Protein AF-A0A329T1K4-F1 (afdb_monomer_lite)

Secondary structure (DSSP, 8-state):
---EEEEE-S-TTSTTPPPTT--GGGHHHHHHHHHHHHHH-SS--EEEEEE-GGGGGGHHHHHTTTT-EES------HHHHHHHHHHHHTTS-----------------GGGG--HHHHHHHHHHHSPPEEPEEEEEEPP------------------

Structure (mmCIF, N/CA/C/O backbone):
data_AF-A0A329T1K4-F1
#
_entry.id   AF-A0A329T1K4-F1
#
loop_
_atom_site.group_PDB
_atom_site.id
_atom_site.type_symbol
_atom_site.label_atom_id
_atom_site.label_alt_id
_atom_site.label_comp_id
_atom_site.label_asym_id
_atom_site.label_entity_id
_atom_site.label_seq_id
_atom_site.pdbx_PDB_ins_code
_atom_site.Cartn_x
_atom_site.Cartn_y
_atom_site.Cartn_z
_atom_site.occupancy
_atom_site.B_iso_or_equiv
_atom_site.auth_seq_id
_atom_site.auth_comp_id
_atom_site.auth_asym_id
_atom_site.auth_atom_id
_atom_site.pdbx_PDB_model_num
ATOM 1 N N . MET A 1 1 ? 5.097 -4.957 14.565 1.00 51.88 1 MET A N 1
ATOM 2 C CA . MET A 1 1 ? 5.929 -4.097 13.700 1.00 51.88 1 MET A CA 1
ATOM 3 C C . MET A 1 1 ? 5.102 -3.714 12.482 1.00 51.88 1 MET A C 1
ATOM 5 O O . MET A 1 1 ? 4.379 -4.589 12.015 1.00 51.88 1 MET A O 1
ATOM 9 N N . PRO A 1 2 ? 5.107 -2.448 12.031 1.00 65.06 2 PRO A N 1
ATOM 10 C CA . PRO A 1 2 ? 4.461 -2.075 10.772 1.00 65.06 2 PRO A CA 1
ATOM 11 C C . PRO A 1 2 ? 5.124 -2.838 9.618 1.00 65.06 2 PRO A C 1
ATOM 13 O O . PRO A 1 2 ? 6.347 -2.988 9.597 1.00 65.06 2 PRO A O 1
ATOM 16 N N . ALA A 1 3 ? 4.321 -3.368 8.693 1.00 78.25 3 ALA A N 1
ATOM 17 C CA . ALA A 1 3 ? 4.845 -4.036 7.510 1.00 78.25 3 ALA A CA 1
ATOM 18 C C . ALA A 1 3 ? 5.340 -2.964 6.533 1.00 78.25 3 ALA A C 1
ATOM 20 O O . ALA A 1 3 ? 4.545 -2.217 5.957 1.00 78.25 3 ALA A O 1
ATOM 21 N N . GLN A 1 4 ? 6.662 -2.872 6.404 1.00 85.44 4 GLN A N 1
ATOM 22 C CA . GLN A 1 4 ? 7.347 -1.898 5.569 1.00 85.44 4 GLN A CA 1
ATOM 23 C C . GLN A 1 4 ? 8.079 -2.615 4.442 1.00 85.44 4 GLN A C 1
ATOM 25 O O . GLN A 1 4 ? 8.858 -3.535 4.690 1.00 85.44 4 GLN A O 1
ATOM 30 N N . VAL A 1 5 ? 7.861 -2.163 3.210 1.00 88.06 5 VAL A N 1
ATOM 31 C CA . VAL A 1 5 ? 8.544 -2.694 2.031 1.00 88.06 5 VAL A CA 1
ATOM 32 C C . VAL A 1 5 ? 9.166 -1.546 1.243 1.00 88.06 5 VAL A C 1
ATOM 34 O O . VAL A 1 5 ? 8.511 -0.557 0.926 1.00 88.06 5 VAL A O 1
ATOM 37 N N . ARG A 1 6 ? 10.450 -1.688 0.909 1.00 87.38 6 ARG A N 1
ATOM 38 C CA . ARG A 1 6 ? 11.164 -0.794 -0.005 1.00 87.38 6 ARG A CA 1
ATOM 39 C C . ARG A 1 6 ? 11.655 -1.607 -1.192 1.00 87.38 6 ARG A C 1
ATOM 41 O O . ARG A 1 6 ? 12.417 -2.553 -1.017 1.00 87.38 6 ARG A O 1
ATOM 48 N N . ILE A 1 7 ? 11.228 -1.220 -2.385 1.00 84.81 7 ILE A N 1
ATOM 49 C CA . ILE A 1 7 ? 11.547 -1.875 -3.648 1.00 84.81 7 ILE A CA 1
ATOM 50 C C . ILE A 1 7 ? 12.445 -0.935 -4.444 1.00 84.81 7 ILE A C 1
ATOM 52 O O . ILE A 1 7 ? 12.060 0.179 -4.797 1.00 84.81 7 ILE A O 1
ATOM 56 N N . ARG A 1 8 ? 13.667 -1.392 -4.714 1.00 79.31 8 ARG A N 1
ATOM 57 C CA . ARG A 1 8 ? 14.637 -0.677 -5.541 1.00 79.31 8 ARG A CA 1
ATOM 58 C C . ARG A 1 8 ? 14.866 -1.462 -6.813 1.00 79.31 8 ARG A C 1
ATOM 60 O O . ARG A 1 8 ? 15.486 -2.518 -6.783 1.00 79.31 8 ARG A O 1
ATOM 67 N N . LEU A 1 9 ? 14.357 -0.924 -7.906 1.00 76.25 9 LEU A N 1
ATOM 68 C CA . LEU A 1 9 ? 14.524 -1.481 -9.243 1.00 76.25 9 LEU A CA 1
ATOM 69 C C . LEU A 1 9 ? 15.466 -0.610 -10.101 1.00 76.25 9 LEU A C 1
ATOM 71 O O . LEU A 1 9 ? 15.656 -0.854 -11.287 1.00 76.25 9 LEU A O 1
ATOM 75 N N . ALA A 1 10 ? 16.101 0.378 -9.470 1.00 70.69 10 ALA A N 1
ATOM 76 C CA . ALA A 1 10 ? 17.172 1.193 -10.017 1.00 70.69 10 ALA A CA 1
ATOM 77 C C . ALA A 1 10 ? 18.385 1.145 -9.077 1.00 70.69 10 ALA A C 1
ATOM 79 O O . ALA A 1 10 ? 18.227 0.909 -7.867 1.00 70.69 10 ALA A O 1
ATOM 80 N N . ASN A 1 11 ? 19.591 1.301 -9.626 1.00 63.69 11 ASN A N 1
ATOM 81 C CA . ASN A 1 11 ? 20.807 1.316 -8.829 1.00 63.69 11 ASN A CA 1
ATOM 82 C C . ASN A 1 11 ? 21.291 2.755 -8.545 1.00 63.69 11 ASN A C 1
ATOM 84 O O . ASN A 1 11 ? 21.392 3.617 -9.407 1.00 63.69 11 ASN A O 1
ATOM 88 N N . LYS A 1 12 ? 21.673 2.984 -7.285 1.00 57.06 12 LYS A N 1
ATOM 89 C CA . LYS A 1 12 ? 22.163 4.279 -6.786 1.00 57.06 12 LYS A CA 1
ATOM 90 C C . LYS A 1 12 ? 23.450 4.762 -7.477 1.00 57.06 12 LYS A C 1
ATOM 92 O O . LYS A 1 12 ? 23.769 5.946 -7.415 1.00 57.06 12 LYS A O 1
ATOM 97 N N . TRP A 1 13 ? 24.253 3.835 -7.995 1.00 54.12 13 TRP A N 1
ATOM 98 C CA . TRP A 1 13 ? 25.660 4.084 -8.324 1.00 54.12 13 TRP A CA 1
ATOM 99 C C . TRP A 1 13 ? 25.908 4.298 -9.819 1.00 54.12 13 TRP A C 1
ATOM 101 O O . TRP A 1 13 ? 26.963 4.800 -10.189 1.00 54.12 13 TRP A O 1
ATOM 111 N N . LEU A 1 14 ? 24.950 3.939 -10.671 1.00 57.53 14 LEU A N 1
ATOM 112 C CA . LEU A 1 14 ? 25.030 4.023 -12.122 1.00 57.53 14 LEU A CA 1
ATOM 113 C C . LEU A 1 14 ? 23.629 4.377 -12.666 1.00 57.53 14 LEU A C 1
ATOM 115 O O . LEU A 1 14 ? 22.833 3.477 -12.943 1.00 57.53 14 LEU A O 1
ATOM 119 N N . PRO A 1 15 ? 23.314 5.671 -12.841 1.00 53.09 15 PRO A N 1
ATOM 120 C CA . PRO A 1 15 ? 22.012 6.128 -13.322 1.00 53.09 15 PRO A CA 1
ATOM 121 C C . PRO A 1 15 ? 21.549 5.363 -14.570 1.00 53.09 15 PRO A C 1
ATOM 123 O O . PRO A 1 15 ? 22.252 5.318 -15.577 1.00 53.09 15 PRO A O 1
ATOM 126 N N . GLY A 1 16 ? 20.362 4.753 -14.505 1.00 55.59 16 GLY A N 1
ATOM 127 C CA . GLY A 1 16 ? 19.815 3.927 -15.593 1.00 55.59 16 GLY A CA 1
ATOM 128 C C . GLY A 1 16 ? 20.226 2.451 -15.561 1.00 55.59 16 GLY A C 1
ATOM 129 O O . GLY A 1 16 ? 19.749 1.672 -16.383 1.00 55.59 16 GLY A O 1
ATOM 130 N N . SER A 1 17 ? 21.049 2.040 -14.599 1.00 61.62 17 SER A N 1
ATOM 131 C CA . SER A 1 17 ? 21.338 0.630 -14.373 1.00 61.62 17 SER A CA 1
ATOM 132 C C . SER A 1 17 ? 20.248 -0.045 -13.575 1.00 61.62 17 SER A C 1
ATOM 134 O O . SER A 1 17 ? 19.831 0.396 -12.501 1.00 61.62 17 SER A O 1
ATOM 136 N N . VAL A 1 18 ? 19.880 -1.206 -14.071 1.00 63.72 18 VAL A N 1
ATOM 137 C CA . VAL A 1 18 ? 18.983 -2.133 -13.409 1.00 63.72 18 VAL A CA 1
ATOM 138 C C . VAL A 1 18 ? 19.804 -3.038 -12.470 1.00 63.72 18 VAL A C 1
ATOM 140 O O . VAL A 1 18 ? 20.979 -3.296 -12.754 1.00 63.72 18 VAL A O 1
ATOM 143 N N . PRO A 1 19 ? 19.256 -3.490 -11.323 1.00 67.75 19 PRO A N 1
ATOM 144 C CA . PRO A 1 19 ? 19.927 -4.456 -10.457 1.00 67.75 19 PRO A CA 1
ATOM 145 C C . PRO A 1 19 ? 20.458 -5.665 -11.244 1.00 67.75 19 PRO A C 1
ATOM 147 O O . PRO A 1 19 ? 19.778 -6.185 -12.127 1.00 67.75 19 PRO A O 1
ATOM 150 N N . TYR A 1 20 ? 21.676 -6.113 -10.927 1.00 65.94 20 TYR A N 1
ATOM 151 C CA . TYR A 1 20 ? 22.311 -7.237 -11.620 1.00 65.94 20 TYR A CA 1
ATOM 152 C C . TYR A 1 20 ? 21.426 -8.492 -11.542 1.00 65.94 20 TYR A C 1
ATOM 154 O O . TYR A 1 20 ? 21.031 -8.903 -10.452 1.00 65.94 20 TYR A O 1
ATOM 162 N N . GLY A 1 21 ? 21.108 -9.082 -12.698 1.00 69.81 21 GLY A N 1
ATOM 163 C CA . GLY A 1 21 ? 20.247 -10.265 -12.808 1.00 69.81 21 GLY A CA 1
ATOM 164 C C . GLY A 1 21 ? 18.741 -9.987 -12.887 1.00 69.81 21 GLY A C 1
ATOM 165 O O . GLY A 1 21 ? 17.971 -10.939 -12.977 1.00 69.81 21 GLY A O 1
ATOM 166 N N . TYR A 1 22 ? 18.303 -8.723 -12.877 1.00 75.50 22 TYR A N 1
ATOM 167 C CA . TYR A 1 22 ? 16.901 -8.380 -13.117 1.00 75.50 22 TYR A CA 1
ATOM 168 C C . TYR A 1 22 ? 16.628 -8.182 -14.614 1.00 75.50 22 TYR A C 1
ATOM 170 O O . TYR A 1 22 ? 17.331 -7.438 -15.301 1.00 75.50 22 TYR A O 1
ATOM 178 N N . ASP A 1 23 ? 15.590 -8.852 -15.113 1.00 80.31 23 ASP A N 1
ATOM 179 C CA . ASP A 1 23 ? 15.172 -8.795 -16.512 1.00 80.31 23 ASP A CA 1
ATOM 180 C C . ASP A 1 23 ? 14.422 -7.489 -16.806 1.00 80.31 23 ASP A C 1
ATOM 182 O O . ASP A 1 23 ? 13.278 -7.283 -16.394 1.00 80.31 23 ASP A O 1
ATOM 186 N N . THR A 1 24 ? 15.073 -6.600 -17.553 1.00 77.19 24 THR A N 1
ATOM 187 C CA . THR A 1 24 ? 14.541 -5.281 -17.913 1.00 77.19 24 THR A CA 1
ATOM 188 C C . THR A 1 24 ? 13.290 -5.349 -18.780 1.00 77.19 24 THR A C 1
ATOM 190 O O . THR A 1 24 ? 12.502 -4.404 -18.773 1.00 77.19 24 THR A O 1
ATOM 193 N N . THR A 1 25 ? 13.055 -6.455 -19.488 1.00 82.50 25 THR A N 1
ATOM 194 C CA . THR A 1 25 ? 11.860 -6.623 -20.327 1.00 82.50 25 THR A CA 1
ATOM 195 C C . THR A 1 25 ? 10.589 -6.801 -19.496 1.00 82.50 25 THR A C 1
ATOM 197 O O . THR A 1 25 ? 9.490 -6.523 -19.973 1.00 82.50 25 THR A O 1
ATOM 200 N N . ARG A 1 26 ? 10.723 -7.204 -18.226 1.00 85.94 26 ARG A N 1
ATOM 201 C CA . ARG A 1 26 ? 9.597 -7.476 -17.318 1.00 85.94 26 ARG A CA 1
ATOM 202 C C . ARG A 1 26 ? 9.213 -6.291 -16.448 1.00 85.94 26 ARG A C 1
ATOM 204 O O . ARG A 1 26 ? 8.226 -6.364 -15.725 1.00 85.94 26 ARG A O 1
ATOM 211 N N . TYR A 1 27 ? 9.941 -5.187 -16.559 1.00 85.94 27 TYR A N 1
ATOM 212 C CA . TYR A 1 27 ? 9.820 -4.042 -15.669 1.00 85.94 27 TYR A CA 1
ATOM 213 C C . TYR A 1 27 ? 8.387 -3.492 -15.586 1.00 85.94 27 TYR A C 1
ATOM 215 O O . TYR A 1 27 ? 7.843 -3.288 -14.501 1.00 85.94 27 TYR A O 1
ATOM 223 N N . GLU A 1 28 ? 7.735 -3.290 -16.733 1.00 90.06 28 GLU A N 1
ATOM 224 C CA . GLU A 1 28 ? 6.344 -2.829 -16.764 1.00 90.06 28 GLU A CA 1
ATOM 225 C C . GLU A 1 28 ? 5.376 -3.868 -16.201 1.00 90.06 28 GLU A C 1
ATOM 227 O O . GLU A 1 28 ? 4.442 -3.516 -15.482 1.00 90.06 28 GLU A O 1
ATOM 232 N N . ALA A 1 29 ? 5.601 -5.147 -16.509 1.00 92.62 29 ALA A N 1
ATOM 233 C CA . ALA A 1 29 ? 4.794 -6.248 -15.996 1.00 92.62 29 ALA A CA 1
ATOM 234 C C . ALA A 1 29 ? 4.851 -6.292 -14.461 1.00 92.62 29 ALA A C 1
ATOM 236 O O . ALA A 1 29 ? 3.809 -6.369 -13.811 1.00 92.62 29 ALA A O 1
ATOM 237 N N . ASP A 1 30 ? 6.043 -6.147 -13.888 1.00 91.19 30 ASP A N 1
ATOM 238 C CA . ASP A 1 30 ? 6.263 -6.170 -12.446 1.00 91.19 30 ASP A CA 1
ATOM 239 C C . ASP A 1 30 ? 5.691 -4.927 -11.755 1.00 91.19 30 ASP A C 1
ATOM 241 O O . ASP A 1 30 ? 5.073 -5.041 -10.697 1.00 91.19 30 ASP A O 1
ATOM 245 N N . LEU A 1 31 ? 5.812 -3.738 -12.360 1.00 92.94 31 LEU A N 1
ATOM 246 C CA . LEU A 1 31 ? 5.157 -2.531 -11.845 1.00 92.94 31 LEU A CA 1
ATOM 247 C C . LEU A 1 31 ? 3.630 -2.655 -11.874 1.00 92.94 31 LEU A C 1
ATOM 249 O O . LEU A 1 31 ? 2.966 -2.253 -10.918 1.00 92.94 31 LEU A O 1
ATOM 253 N N . ASN A 1 32 ? 3.061 -3.224 -12.938 1.00 95.69 32 ASN A N 1
ATOM 254 C CA . ASN A 1 32 ? 1.624 -3.478 -13.019 1.00 95.69 32 ASN A CA 1
ATOM 255 C C . ASN A 1 32 ? 1.177 -4.527 -11.992 1.00 95.69 32 ASN A C 1
ATOM 257 O O . ASN A 1 32 ? 0.156 -4.332 -11.335 1.00 95.69 32 ASN A O 1
ATOM 261 N N . ALA A 1 33 ? 1.954 -5.593 -11.789 1.00 94.56 33 ALA A N 1
ATOM 262 C CA . ALA A 1 33 ? 1.689 -6.582 -10.748 1.00 94.56 33 ALA A CA 1
ATOM 263 C C . ALA A 1 33 ? 1.755 -5.958 -9.345 1.00 94.56 33 ALA A C 1
ATOM 265 O O . ALA A 1 33 ? 0.913 -6.249 -8.495 1.00 94.56 33 ALA A O 1
ATOM 266 N N . LEU A 1 34 ? 2.706 -5.049 -9.108 1.00 94.50 34 LEU A N 1
ATOM 267 C CA . LEU A 1 34 ? 2.813 -4.320 -7.848 1.00 94.50 34 LEU A CA 1
ATOM 268 C C . LEU A 1 34 ? 1.586 -3.432 -7.610 1.00 94.50 34 LEU A C 1
ATOM 270 O O . LEU A 1 34 ? 1.054 -3.427 -6.503 1.00 94.50 34 LEU A O 1
ATOM 274 N N . LEU A 1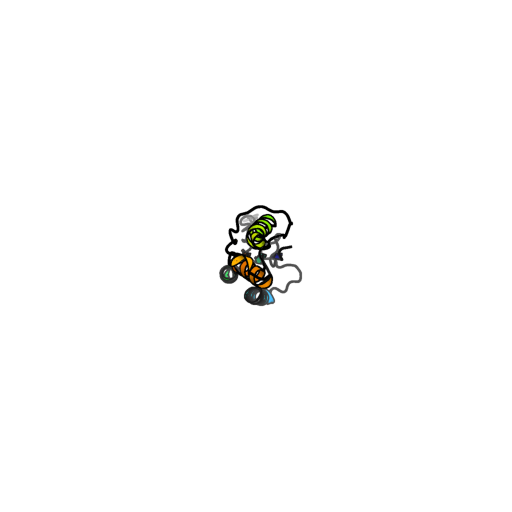 35 ? 1.099 -2.729 -8.636 1.00 95.50 35 LEU A N 1
ATOM 275 C CA . LEU A 1 35 ? -0.143 -1.954 -8.550 1.00 95.50 35 LEU A CA 1
ATOM 276 C C . LEU A 1 35 ? -1.340 -2.845 -8.196 1.00 95.50 35 LEU A C 1
ATOM 278 O O . LEU A 1 35 ? -2.057 -2.535 -7.248 1.00 95.50 35 LEU A O 1
ATOM 282 N N . GLN A 1 36 ? -1.513 -3.971 -8.893 1.00 95.81 36 GLN A N 1
ATOM 283 C CA . GLN A 1 36 ? -2.599 -4.923 -8.625 1.00 95.81 36 GLN A CA 1
ATOM 284 C C . GLN A 1 36 ? -2.535 -5.481 -7.201 1.00 95.81 36 GLN A C 1
ATOM 286 O O . GLN A 1 36 ? -3.547 -5.545 -6.506 1.00 95.81 36 GLN A O 1
ATOM 291 N N . MET A 1 37 ? -1.338 -5.842 -6.733 1.00 94.81 37 MET A N 1
ATOM 292 C CA . MET A 1 37 ? -1.137 -6.310 -5.364 1.00 94.81 37 MET A CA 1
ATOM 293 C C . MET A 1 37 ? -1.533 -5.230 -4.353 1.00 94.81 37 MET A C 1
ATOM 295 O O . MET A 1 37 ? -2.242 -5.525 -3.394 1.00 94.81 37 MET A O 1
ATOM 299 N N . LEU A 1 38 ? -1.142 -3.973 -4.577 1.00 93.00 38 LEU A N 1
ATOM 300 C CA . LEU A 1 38 ? -1.500 -2.863 -3.693 1.00 93.00 38 LEU A CA 1
ATOM 301 C C . LEU A 1 38 ? -2.994 -2.514 -3.733 1.00 93.00 38 LEU A C 1
ATOM 303 O O . LEU A 1 38 ? -3.527 -2.057 -2.727 1.00 93.00 38 LEU A O 1
ATOM 307 N N . GLU A 1 39 ? -3.705 -2.740 -4.833 1.00 92.88 39 GLU A N 1
ATOM 308 C CA . GLU A 1 39 ? -5.159 -2.523 -4.885 1.00 92.88 39 GLU A CA 1
ATOM 309 C C . GLU A 1 39 ? -5.927 -3.455 -3.936 1.00 92.88 39 GLU A C 1
ATOM 311 O O . GLU A 1 39 ? -6.906 -3.038 -3.308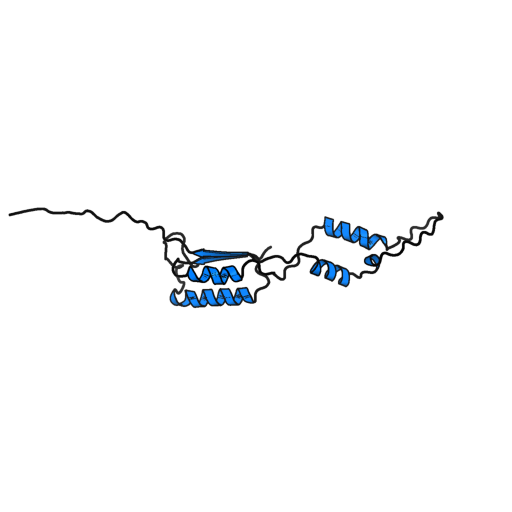 1.00 92.88 39 GLU A O 1
ATOM 316 N N . VAL A 1 40 ? -5.465 -4.698 -3.790 1.00 91.38 40 VAL A N 1
ATOM 317 C CA . VAL A 1 40 ? -6.113 -5.708 -2.936 1.00 91.38 40 VAL A CA 1
ATOM 318 C C . VAL A 1 40 ? -5.498 -5.802 -1.541 1.00 91.38 40 VAL A C 1
ATOM 320 O O . VAL A 1 40 ? -6.151 -6.267 -0.608 1.00 91.38 40 VAL A O 1
ATOM 323 N N . ASN A 1 41 ? -4.251 -5.362 -1.366 1.00 90.56 41 ASN A N 1
ATOM 324 C CA . ASN A 1 41 ? -3.555 -5.466 -0.095 1.00 90.56 41 ASN A CA 1
ATOM 325 C C . ASN A 1 41 ? -4.054 -4.422 0.917 1.00 90.56 41 ASN A C 1
ATOM 327 O O . ASN A 1 41 ? -3.965 -3.212 0.699 1.00 90.56 41 ASN A O 1
ATOM 331 N N . ARG A 1 42 ? -4.514 -4.919 2.069 1.00 86.62 42 ARG A N 1
ATOM 332 C CA . ARG A 1 42 ? -5.002 -4.121 3.201 1.00 86.62 42 ARG A CA 1
ATOM 333 C C . ARG A 1 42 ? -4.097 -4.189 4.430 1.00 86.62 42 ARG A C 1
ATOM 335 O O . ARG A 1 42 ? -4.532 -3.833 5.514 1.00 86.62 42 ARG A O 1
ATOM 342 N N . SER A 1 43 ? -2.858 -4.658 4.301 1.00 85.56 43 SER A N 1
ATOM 343 C CA . SER A 1 43 ? -1.957 -4.878 5.445 1.00 85.56 43 SER A CA 1
ATOM 344 C C . SER A 1 43 ? -0.640 -4.105 5.373 1.00 85.56 43 SER A C 1
ATOM 346 O O . SER A 1 43 ? -0.029 -3.847 6.410 1.00 85.56 43 SER A O 1
ATOM 348 N N . LEU A 1 44 ? -0.197 -3.721 4.175 1.00 88.19 44 LEU A N 1
ATOM 349 C CA . LEU A 1 44 ? 1.014 -2.942 3.950 1.00 88.19 44 LEU A CA 1
ATOM 350 C C . LEU A 1 44 ? 0.768 -1.480 4.291 1.00 88.19 44 LEU A C 1
ATOM 352 O O . LEU A 1 44 ? -0.049 -0.806 3.667 1.00 88.19 44 LEU A O 1
ATOM 356 N N . GLU A 1 45 ? 1.523 -0.993 5.266 1.00 90.06 45 GLU A N 1
ATOM 357 C CA . GLU A 1 45 ? 1.423 0.380 5.747 1.00 90.06 45 GLU A CA 1
ATOM 358 C C . GLU A 1 45 ? 2.360 1.313 4.991 1.00 90.06 45 GLU A C 1
ATOM 360 O O . GLU A 1 45 ? 2.000 2.457 4.742 1.00 90.06 45 GLU A O 1
ATOM 365 N N . TYR A 1 46 ? 3.538 0.825 4.596 1.00 91.62 46 TYR A N 1
ATOM 366 C CA . TYR A 1 46 ? 4.538 1.635 3.915 1.00 91.62 46 TYR A CA 1
ATOM 367 C C . TYR A 1 46 ? 5.127 0.905 2.716 1.00 91.62 46 TYR A C 1
ATOM 369 O O . TYR A 1 46 ? 5.633 -0.217 2.839 1.00 91.62 46 TYR A O 1
ATOM 377 N N . VAL A 1 47 ? 5.119 1.589 1.575 1.00 93.12 47 VAL A N 1
ATOM 378 C CA . VAL A 1 47 ? 5.716 1.133 0.323 1.00 93.12 47 VAL A CA 1
ATOM 379 C C . VAL A 1 47 ? 6.530 2.269 -0.279 1.00 93.12 47 VAL A C 1
ATOM 381 O O . VAL A 1 47 ? 6.015 3.367 -0.459 1.00 93.12 47 VAL A O 1
ATOM 384 N N . ASP A 1 48 ? 7.788 2.001 -0.608 1.00 93.12 48 ASP A N 1
ATOM 385 C CA . ASP A 1 48 ? 8.682 2.949 -1.279 1.00 93.12 48 ASP A CA 1
ATOM 386 C C . ASP A 1 48 ? 9.281 2.292 -2.524 1.00 93.12 48 ASP A C 1
ATOM 388 O O . ASP A 1 48 ? 9.980 1.282 -2.417 1.00 93.12 48 ASP A O 1
ATOM 392 N N . VAL A 1 49 ? 8.951 2.829 -3.698 1.00 91.44 49 VAL A N 1
ATOM 393 C CA . VAL A 1 49 ? 9.297 2.272 -5.010 1.00 91.44 49 VAL A CA 1
ATOM 394 C C . VAL A 1 49 ? 10.242 3.224 -5.729 1.00 91.44 49 VAL A C 1
ATOM 396 O O . VAL A 1 49 ? 9.881 4.363 -6.019 1.00 91.44 49 VAL A O 1
ATOM 399 N N . ILE A 1 50 ? 11.440 2.743 -6.061 1.00 88.56 50 ILE A N 1
ATOM 400 C CA . ILE A 1 50 ? 12.466 3.521 -6.765 1.00 88.56 50 ILE A CA 1
ATOM 401 C C . ILE A 1 50 ? 12.737 2.890 -8.132 1.00 88.56 50 ILE A C 1
ATOM 403 O O . ILE A 1 50 ? 13.094 1.710 -8.202 1.00 88.56 50 ILE A O 1
ATOM 407 N N . VAL A 1 51 ? 12.571 3.670 -9.204 1.00 86.50 51 VAL A N 1
ATOM 408 C CA . VAL A 1 51 ? 12.656 3.210 -10.602 1.00 86.50 51 VAL A CA 1
ATOM 409 C C . VAL A 1 51 ? 13.535 4.113 -11.484 1.00 86.50 51 VAL A C 1
ATOM 411 O O . VAL A 1 51 ? 13.719 5.285 -11.156 1.00 86.50 51 VAL A O 1
ATOM 414 N N . PRO A 1 52 ? 14.038 3.638 -12.642 1.00 84.31 52 PRO A N 1
ATOM 415 C CA . PRO A 1 52 ? 14.629 4.487 -13.667 1.00 84.31 52 PRO A CA 1
ATOM 416 C C . PRO A 1 52 ? 13.643 5.525 -14.215 1.00 84.31 52 PRO A C 1
ATOM 418 O O . PRO A 1 52 ? 12.432 5.297 -14.271 1.00 84.31 52 PRO A O 1
ATOM 421 N N . THR A 1 53 ? 14.174 6.648 -14.707 1.00 84.19 53 THR A N 1
ATOM 422 C CA . THR A 1 53 ? 13.389 7.795 -15.201 1.00 84.19 53 THR A CA 1
ATOM 423 C C . THR A 1 53 ? 12.375 7.433 -16.289 1.00 84.19 53 THR A C 1
ATOM 425 O O . THR A 1 53 ? 11.312 8.041 -16.356 1.00 84.19 53 THR A O 1
ATOM 428 N N . MET A 1 54 ? 12.664 6.428 -17.124 1.00 84.44 54 MET A N 1
ATOM 429 C CA . MET A 1 54 ? 11.759 5.993 -18.199 1.00 84.44 54 MET A CA 1
ATOM 430 C C . MET A 1 54 ? 10.395 5.497 -17.688 1.00 84.44 54 MET A C 1
ATOM 432 O O . MET A 1 54 ? 9.411 5.576 -18.416 1.00 84.44 54 MET A O 1
ATOM 436 N N . PHE A 1 55 ? 10.306 5.069 -16.424 1.00 88.38 55 PHE A N 1
ATOM 437 C CA . PHE A 1 55 ? 9.063 4.612 -15.793 1.00 88.38 55 PHE A CA 1
ATOM 438 C C . PHE A 1 55 ? 8.394 5.679 -14.914 1.00 88.38 55 PHE A C 1
ATOM 440 O O . PHE A 1 55 ? 7.456 5.374 -14.177 1.00 88.38 55 PHE A O 1
ATOM 447 N N . ALA A 1 56 ? 8.824 6.945 -14.996 1.00 88.25 56 ALA A N 1
ATOM 448 C CA . ALA A 1 56 ? 8.240 8.048 -14.227 1.00 88.25 56 ALA A CA 1
ATOM 449 C C . ALA A 1 56 ? 6.723 8.219 -14.452 1.00 88.25 56 ALA A C 1
ATOM 451 O O . ALA A 1 56 ? 6.017 8.686 -13.560 1.00 88.25 56 ALA A O 1
ATOM 452 N N . SER A 1 57 ? 6.197 7.777 -15.601 1.00 91.62 57 SER A N 1
ATOM 453 C CA . SER A 1 57 ? 4.761 7.799 -15.918 1.00 91.62 57 SER A CA 1
ATOM 454 C C . SER A 1 57 ? 3.894 6.992 -14.937 1.00 91.62 57 SER A C 1
ATOM 456 O O . SER A 1 57 ? 2.702 7.270 -14.803 1.00 91.62 57 SER A O 1
ATOM 458 N N . TYR A 1 58 ? 4.470 6.035 -14.200 1.00 94.06 58 TYR A N 1
ATOM 459 C CA . TYR A 1 58 ? 3.761 5.254 -13.181 1.00 94.06 58 TYR A CA 1
ATOM 460 C C . TYR A 1 58 ? 3.482 6.035 -11.890 1.00 94.06 58 TYR A C 1
ATOM 462 O O . TYR A 1 58 ? 2.636 5.604 -11.105 1.00 94.06 58 TYR A O 1
ATOM 470 N N . ALA A 1 59 ? 4.119 7.191 -11.673 1.00 93.38 59 ALA A N 1
ATOM 471 C CA . ALA A 1 59 ? 3.978 7.965 -10.440 1.00 93.38 59 ALA A CA 1
ATOM 472 C C . ALA A 1 59 ? 2.511 8.281 -10.101 1.00 93.38 59 ALA A C 1
ATOM 474 O O . ALA A 1 59 ? 2.085 8.101 -8.962 1.00 93.38 59 ALA A O 1
ATOM 475 N N . SER A 1 60 ? 1.708 8.671 -11.096 1.00 95.06 60 SER A N 1
ATOM 476 C CA . SER A 1 60 ? 0.281 8.963 -10.904 1.00 95.06 60 SER A CA 1
ATOM 477 C C . SER A 1 60 ? -0.530 7.721 -10.515 1.00 95.06 60 SER A C 1
ATOM 479 O O . SER A 1 60 ? -1.451 7.817 -9.704 1.00 95.06 60 SER A O 1
ATOM 481 N N . LYS A 1 61 ? -0.169 6.540 -11.036 1.00 95.81 61 LYS A N 1
ATOM 482 C CA . LYS A 1 61 ? -0.822 5.268 -10.695 1.00 95.81 61 LYS A CA 1
ATOM 483 C C . LYS A 1 61 ? -0.565 4.896 -9.233 1.00 95.81 61 LYS A C 1
ATOM 485 O O . LYS A 1 61 ? -1.514 4.581 -8.523 1.00 95.81 61 LYS A O 1
ATOM 490 N N . PHE A 1 62 ? 0.680 5.006 -8.764 1.00 94.94 62 PHE A N 1
ATOM 491 C CA . PHE A 1 62 ? 1.026 4.752 -7.359 1.00 94.94 62 PHE A CA 1
ATOM 492 C C . PHE A 1 62 ? 0.459 5.818 -6.411 1.00 94.94 62 PHE A C 1
ATOM 494 O O . PHE A 1 62 ? -0.012 5.479 -5.327 1.00 94.94 62 PHE A O 1
ATOM 501 N N . ALA A 1 63 ? 0.410 7.086 -6.830 1.00 94.31 63 ALA A N 1
ATOM 502 C CA . ALA A 1 63 ? -0.168 8.167 -6.031 1.00 94.31 63 ALA A CA 1
ATOM 503 C C . ALA A 1 63 ? -1.654 7.937 -5.701 1.00 94.31 63 ALA A C 1
ATOM 505 O O . ALA A 1 63 ? -2.084 8.238 -4.592 1.00 94.31 63 ALA A O 1
ATOM 506 N N . ARG A 1 64 ? -2.431 7.334 -6.615 1.00 94.38 64 ARG A N 1
ATOM 507 C CA . ARG A 1 64 ? -3.843 6.957 -6.372 1.00 94.38 64 ARG A CA 1
ATOM 508 C C . ARG A 1 64 ? -4.019 5.905 -5.272 1.00 94.38 64 ARG A C 1
ATOM 510 O O . ARG A 1 64 ? -5.108 5.769 -4.716 1.00 94.38 64 ARG A O 1
ATOM 517 N N . LEU A 1 65 ? -2.970 5.135 -4.996 1.00 93.00 65 LEU A N 1
ATOM 518 C CA . LEU A 1 65 ? -2.954 4.085 -3.980 1.00 93.00 65 LEU A CA 1
ATOM 519 C C . LEU A 1 65 ? -2.440 4.594 -2.627 1.00 93.00 65 LEU A C 1
ATOM 521 O O . LEU A 1 65 ? -2.539 3.871 -1.629 1.00 93.00 65 LEU A O 1
ATOM 525 N N . ASN A 1 66 ? -1.915 5.819 -2.580 1.00 92.12 66 ASN A N 1
ATOM 526 C CA . ASN A 1 66 ? -1.518 6.483 -1.350 1.00 92.12 66 ASN A CA 1
ATOM 527 C C . ASN A 1 66 ? -2.751 6.881 -0.523 1.00 92.12 66 ASN A C 1
ATOM 529 O O . ASN A 1 66 ? -3.820 7.152 -1.067 1.00 92.12 66 ASN A O 1
ATOM 533 N N . LEU A 1 67 ? -2.592 6.924 0.798 1.00 90.62 67 LEU A N 1
ATOM 534 C CA . LEU A 1 67 ? -3.620 7.289 1.775 1.00 90.62 67 LEU A CA 1
ATOM 535 C C . LEU A 1 67 ? -4.883 6.414 1.756 1.00 90.62 67 LEU A C 1
ATOM 537 O O . LEU A 1 67 ? -5.926 6.816 2.266 1.00 90.62 67 LEU A O 1
ATOM 541 N N . GLN A 1 68 ? -4.806 5.203 1.201 1.00 90.50 68 GLN A N 1
ATOM 542 C CA . GLN A 1 68 ? -5.902 4.243 1.295 1.00 90.50 68 GLN A CA 1
ATOM 543 C C . GLN A 1 68 ? -5.928 3.581 2.681 1.00 90.50 68 GLN A C 1
ATOM 545 O O . GLN A 1 68 ? -4.863 3.298 3.236 1.00 90.50 68 GLN A O 1
ATOM 550 N N . PRO A 1 69 ? -7.119 3.310 3.242 1.00 87.75 69 PRO A N 1
ATOM 551 C CA . PRO A 1 69 ? -7.239 2.667 4.543 1.00 87.75 69 PRO A CA 1
ATOM 552 C C . PRO A 1 69 ? -6.715 1.225 4.506 1.00 87.75 69 PRO A C 1
ATOM 554 O O . PRO A 1 69 ? -6.946 0.493 3.534 1.00 87.75 69 PRO A O 1
ATOM 557 N N . ILE A 1 70 ? -6.031 0.831 5.582 1.00 87.12 70 ILE A N 1
ATOM 558 C CA . ILE A 1 70 ? -5.568 -0.539 5.835 1.00 87.12 70 ILE A CA 1
ATOM 559 C C . ILE A 1 70 ? -6.358 -1.177 6.983 1.00 87.12 70 ILE A C 1
ATOM 561 O O . ILE A 1 70 ? -6.773 -0.496 7.922 1.00 87.12 70 ILE A O 1
ATOM 565 N N . ASP A 1 71 ? -6.501 -2.500 6.942 1.00 81.81 71 ASP A N 1
ATOM 566 C CA . ASP A 1 71 ? -7.204 -3.323 7.932 1.00 81.81 71 ASP A CA 1
ATOM 567 C C . ASP A 1 71 ? -6.308 -3.575 9.151 1.00 81.81 71 ASP A C 1
ATOM 569 O O . ASP A 1 71 ? -6.043 -4.708 9.563 1.00 81.81 71 ASP A O 1
ATOM 573 N N . ARG A 1 72 ? -5.780 -2.493 9.726 1.00 71.69 72 ARG A N 1
ATOM 574 C CA . ARG A 1 72 ? -4.957 -2.542 10.929 1.00 71.69 72 ARG A CA 1
ATOM 575 C C . ARG A 1 72 ? -5.716 -1.888 12.079 1.00 71.69 72 ARG A C 1
ATOM 577 O O . ARG A 1 72 ? -5.980 -0.688 12.019 1.00 71.69 72 ARG A O 1
ATOM 584 N N . PRO A 1 73 ? -6.023 -2.632 13.156 1.00 66.50 73 PRO A N 1
ATOM 585 C CA . PRO A 1 73 ? -6.617 -2.024 14.332 1.00 66.50 73 PRO A CA 1
ATOM 586 C C . PRO A 1 73 ? -5.612 -1.043 14.939 1.00 66.50 73 PRO A C 1
ATOM 588 O O . PRO A 1 73 ? -4.465 -1.408 15.230 1.00 66.50 73 PRO A O 1
ATOM 591 N N . LEU A 1 74 ? -6.033 0.207 15.137 1.00 66.81 74 LEU A N 1
ATOM 592 C CA . LEU A 1 74 ? -5.236 1.178 15.876 1.00 66.81 74 LEU A CA 1
ATOM 593 C C . LEU A 1 74 ? -5.017 0.652 17.290 1.00 66.81 74 LEU A C 1
ATOM 595 O O . LEU A 1 74 ? -5.946 0.279 18.012 1.00 66.81 74 LEU A O 1
ATOM 599 N N . GLN A 1 75 ? -3.756 0.638 17.695 1.00 70.00 75 GLN A N 1
ATOM 600 C CA . GLN A 1 75 ? -3.387 0.336 19.064 1.00 70.00 75 GLN A CA 1
ATOM 601 C C . GLN A 1 75 ? -3.756 1.546 19.924 1.00 70.00 75 GLN A C 1
ATOM 603 O O . GLN A 1 75 ? -2.990 2.499 20.022 1.00 70.00 75 GLN A O 1
ATOM 608 N N . LEU A 1 76 ? -4.949 1.527 20.523 1.00 73.50 76 LEU A N 1
ATOM 609 C CA . LEU A 1 76 ? -5.331 2.552 21.495 1.00 73.50 76 LEU A CA 1
ATOM 610 C C . LEU A 1 76 ? -4.357 2.522 22.690 1.00 73.50 76 LEU A C 1
ATOM 612 O O . LEU A 1 76 ? -4.090 1.420 23.199 1.00 73.50 76 LEU A O 1
ATOM 616 N N . PRO A 1 77 ? -3.864 3.687 23.159 1.00 81.31 77 PRO A N 1
ATOM 617 C CA . PRO A 1 77 ? -3.054 3.776 24.370 1.00 81.31 77 PRO A CA 1
ATOM 618 C C . PRO A 1 77 ? -3.761 3.125 25.559 1.00 81.31 77 PRO A C 1
ATOM 620 O O . PRO A 1 77 ? -4.997 3.122 25.644 1.00 81.31 77 PRO A O 1
ATOM 623 N N . ILE A 1 78 ? -2.987 2.549 26.479 1.00 81.06 78 ILE A N 1
ATOM 624 C CA . ILE A 1 78 ? -3.549 1.828 27.625 1.00 81.06 78 ILE A CA 1
ATOM 625 C C . ILE A 1 78 ? -4.362 2.768 28.521 1.00 81.06 78 ILE A C 1
ATOM 627 O O . ILE A 1 78 ? -5.402 2.373 29.035 1.00 81.06 78 ILE A O 1
ATOM 631 N N . GLU A 1 79 ? -3.970 4.034 28.609 1.00 83.69 79 GLU A N 1
ATOM 632 C CA . GLU A 1 79 ? -4.631 5.091 29.371 1.00 83.69 79 GLU A CA 1
ATOM 633 C C . GLU A 1 79 ? -6.036 5.370 28.832 1.00 83.69 79 GLU A C 1
ATOM 635 O O . GLU A 1 79 ? -6.980 5.495 29.606 1.00 83.69 79 GLU A O 1
ATOM 640 N N . VAL A 1 80 ? -6.201 5.395 27.503 1.00 81.56 80 VAL A N 1
ATOM 641 C CA . VAL A 1 80 ? -7.506 5.588 26.849 1.00 81.56 80 VAL A CA 1
ATOM 642 C C . VAL A 1 80 ? -8.415 4.391 27.118 1.00 81.56 80 VAL A C 1
ATOM 644 O O . VAL A 1 80 ? -9.591 4.560 27.444 1.00 81.56 80 VAL A O 1
ATOM 647 N N . LYS A 1 81 ? -7.861 3.174 27.047 1.00 79.38 81 LYS A N 1
ATOM 648 C CA . LYS A 1 81 ? -8.592 1.947 27.392 1.00 79.38 81 LYS A CA 1
ATOM 649 C C . LYS A 1 81 ? -9.016 1.956 28.862 1.00 79.38 81 LYS A C 1
ATOM 651 O O . LYS A 1 81 ? -10.164 1.635 29.150 1.00 79.38 81 LYS A O 1
ATOM 656 N N . ILE A 1 82 ? -8.128 2.354 29.776 1.00 80.81 82 ILE A N 1
ATOM 657 C CA . ILE A 1 82 ? -8.410 2.453 31.215 1.00 80.81 82 ILE A CA 1
ATOM 658 C C . ILE A 1 82 ? -9.480 3.511 31.483 1.00 80.81 82 ILE A C 1
ATOM 660 O O . ILE A 1 82 ? -10.459 3.208 32.153 1.00 80.81 82 ILE A O 1
ATOM 664 N N . ALA A 1 83 ? -9.342 4.724 30.943 1.00 81.38 83 ALA A N 1
ATOM 665 C CA . ALA A 1 83 ? -10.310 5.802 31.135 1.00 81.38 83 ALA A CA 1
ATOM 666 C C . ALA A 1 83 ? -11.711 5.392 30.662 1.00 81.38 83 ALA A C 1
ATOM 668 O O . ALA A 1 83 ? -12.694 5.581 31.379 1.00 81.38 83 ALA A O 1
ATOM 669 N N . PHE A 1 84 ? -11.797 4.752 29.495 1.00 79.06 84 PHE A N 1
ATOM 670 C CA . PHE A 1 84 ? -13.055 4.225 28.982 1.00 79.06 84 PHE A CA 1
ATOM 671 C C . PHE A 1 84 ? -13.623 3.112 29.877 1.00 79.06 84 PHE A C 1
ATOM 673 O O . PHE A 1 84 ? -14.799 3.151 30.239 1.00 79.06 84 PHE A O 1
ATOM 680 N N . LEU A 1 85 ? -12.797 2.144 30.294 1.00 76.69 85 LEU A N 1
ATOM 681 C CA . LEU A 1 85 ? -13.224 1.069 31.195 1.00 76.69 85 LEU A CA 1
ATOM 682 C C . LEU A 1 85 ? -13.658 1.587 32.572 1.00 76.69 85 LEU A C 1
ATOM 684 O O . LEU A 1 85 ? -14.569 1.009 33.154 1.00 76.69 85 LEU A O 1
ATOM 688 N N . SER A 1 86 ? -13.076 2.675 33.075 1.00 78.75 86 SER A N 1
ATOM 689 C CA . SER A 1 86 ? -13.495 3.314 34.329 1.00 78.75 86 SER A CA 1
ATOM 690 C C . SER A 1 86 ? -14.911 3.890 34.239 1.00 78.75 86 SER A C 1
ATOM 692 O O . SER A 1 86 ? -15.672 3.792 35.198 1.00 78.75 86 SER A O 1
ATOM 694 N N . VAL A 1 87 ? -15.302 4.429 33.079 1.00 72.88 87 VAL A N 1
ATOM 695 C CA . VAL A 1 87 ? -16.669 4.921 32.830 1.00 72.88 87 VAL A CA 1
ATOM 696 C C . VAL A 1 87 ? -17.656 3.761 32.651 1.00 72.88 87 VAL A C 1
ATOM 698 O O . VAL A 1 87 ? -18.760 3.803 33.188 1.00 72.88 87 VAL A O 1
ATOM 701 N N . VAL A 1 88 ? -17.258 2.702 31.938 1.00 71.62 88 VAL A N 1
ATOM 702 C CA . VAL A 1 88 ? -18.090 1.503 31.704 1.00 71.62 88 VAL A CA 1
ATOM 703 C C . VAL A 1 88 ? -18.258 0.659 32.974 1.00 71.62 88 VAL A C 1
ATOM 705 O O . VAL A 1 88 ? -19.319 0.090 33.225 1.00 71.62 88 VAL A O 1
ATOM 708 N N . GLY A 1 89 ? -17.207 0.554 33.786 1.00 65.12 89 GLY A N 1
ATOM 709 C CA . GLY A 1 89 ? -17.150 -0.270 34.993 1.00 65.12 89 GLY A CA 1
ATOM 710 C C . GLY A 1 89 ? -17.910 0.309 36.185 1.00 65.12 89 GLY A C 1
ATOM 711 O O . GLY A 1 89 ? -18.220 -0.434 37.114 1.00 65.12 89 GLY A O 1
ATOM 712 N N . LEU A 1 90 ? -18.274 1.595 36.141 1.00 61.66 90 LEU A N 1
ATOM 713 C CA . LEU A 1 90 ? -18.960 2.302 37.228 1.00 61.66 90 LEU A CA 1
ATOM 714 C C . LEU A 1 90 ? -20.360 1.730 37.546 1.00 61.66 90 LEU A C 1
ATOM 716 O O . LEU A 1 90 ? -20.904 1.986 38.615 1.00 61.66 90 LEU A O 1
ATOM 720 N N . GLY A 1 91 ? -20.945 0.931 36.645 1.00 55.00 91 GLY A N 1
ATOM 721 C CA . GLY A 1 91 ? -22.232 0.255 36.858 1.00 55.00 91 GLY A CA 1
ATOM 722 C C . GLY A 1 91 ? -22.159 -1.108 37.547 1.00 55.00 91 GLY A C 1
ATOM 723 O O . GLY A 1 91 ? -23.206 -1.672 37.857 1.00 55.00 91 GLY A O 1
ATOM 724 N N . LYS A 1 92 ? -20.963 -1.663 37.787 1.00 55.94 92 LYS A N 1
ATOM 725 C CA . LYS A 1 92 ? -20.807 -2.916 38.539 1.00 55.94 92 LYS A CA 1
ATOM 726 C C . LYS A 1 92 ? -20.629 -2.572 40.013 1.00 55.94 92 LYS A C 1
ATOM 728 O O . LYS A 1 92 ? -19.514 -2.394 40.489 1.00 55.94 92 LYS A O 1
ATOM 733 N N . THR A 1 93 ? -21.741 -2.437 40.726 1.00 51.88 93 THR A N 1
ATOM 734 C CA . THR A 1 93 ? -21.755 -2.308 42.186 1.00 51.88 93 THR A CA 1
ATOM 735 C C . THR A 1 93 ? -20.951 -3.445 42.810 1.00 51.88 93 THR A C 1
ATOM 737 O O . THR A 1 93 ? -21.341 -4.609 42.730 1.00 51.88 93 THR A O 1
ATOM 740 N N . VAL A 1 94 ? -19.823 -3.111 43.439 1.00 50.81 94 VAL A N 1
ATOM 741 C CA . VAL A 1 94 ? -19.201 -3.998 44.418 1.00 50.81 94 VAL A CA 1
ATOM 742 C C . VAL A 1 94 ? -20.104 -3.943 45.646 1.00 50.81 94 VAL A C 1
ATOM 744 O O . VAL A 1 94 ? -20.174 -2.914 46.317 1.00 50.81 94 VAL A O 1
ATOM 747 N N . GLU A 1 95 ? -20.829 -5.025 45.916 1.00 50.44 95 GLU A N 1
ATOM 748 C CA . GLU A 1 95 ? -21.523 -5.246 47.188 1.00 50.44 95 GLU A CA 1
ATOM 749 C C . GLU A 1 95 ? -20.468 -5.381 48.301 1.00 50.44 95 GLU A C 1
ATOM 751 O O . GLU A 1 95 ? -20.129 -6.475 48.746 1.00 50.44 95 GLU A O 1
ATOM 756 N N . VAL A 1 96 ? -19.887 -4.261 48.738 1.00 45.44 96 VAL A N 1
ATOM 757 C CA . VAL A 1 96 ? -19.174 -4.202 50.014 1.00 45.44 96 VAL A CA 1
ATOM 758 C C . VAL A 1 96 ? -20.206 -3.826 51.056 1.00 45.44 96 VAL A C 1
ATOM 760 O O . VAL A 1 96 ? -20.628 -2.674 51.170 1.00 45.44 96 VAL A O 1
ATOM 763 N N . GLY A 1 97 ? -20.638 -4.827 51.816 1.00 52.47 97 GLY A N 1
ATOM 764 C CA . GLY A 1 97 ? -21.527 -4.619 52.942 1.00 52.47 97 GLY A CA 1
ATOM 765 C C . GLY A 1 97 ? -20.954 -3.578 53.903 1.00 52.47 97 GLY A C 1
ATOM 766 O O . GLY A 1 97 ? -19.941 -3.825 54.550 1.00 52.47 97 GLY A O 1
ATOM 767 N N . ARG A 1 98 ? -21.628 -2.428 54.020 1.00 49.12 98 ARG A N 1
ATOM 768 C CA . ARG A 1 98 ? -21.928 -1.739 55.289 1.00 49.12 98 ARG A CA 1
ATOM 769 C C . ARG A 1 98 ? -22.766 -0.477 55.053 1.00 49.12 98 ARG A C 1
ATOM 771 O O . ARG A 1 98 ? -22.296 0.539 54.563 1.00 49.12 98 ARG A O 1
ATOM 778 N N . LYS A 1 99 ? -24.026 -0.591 55.483 1.00 63.16 99 LYS A N 1
ATOM 779 C CA . LYS A 1 99 ? -24.937 0.421 56.049 1.00 63.16 99 LYS A CA 1
ATOM 780 C C . LYS A 1 99 ? -24.525 1.900 55.864 1.00 63.16 99 LYS A C 1
ATOM 782 O O . LYS A 1 99 ? -23.759 2.423 56.668 1.00 63.16 99 LYS A O 1
ATOM 787 N N . ARG A 1 100 ? -25.174 2.606 54.927 1.00 45.66 100 ARG A N 1
ATOM 788 C CA . ARG A 1 100 ? -25.695 3.979 55.118 1.00 45.66 100 ARG A CA 1
ATOM 789 C C . ARG A 1 100 ? -26.677 4.359 54.008 1.00 45.66 100 ARG A C 1
ATOM 791 O O . ARG A 1 100 ? -26.532 3.974 52.856 1.00 45.66 100 ARG A O 1
ATOM 798 N N . ASN A 1 101 ? -27.717 5.071 54.427 1.00 50.50 101 ASN A N 1
ATOM 799 C CA . ASN A 1 101 ? -28.897 5.435 53.660 1.00 50.50 101 ASN A CA 1
ATOM 800 C C . ASN A 1 101 ? -28.589 6.497 52.597 1.00 50.50 101 ASN A C 1
ATOM 802 O O . ASN A 1 101 ? -28.279 7.629 52.946 1.00 50.50 101 ASN A O 1
ATOM 806 N N . HIS A 1 102 ? -28.745 6.137 51.326 1.00 4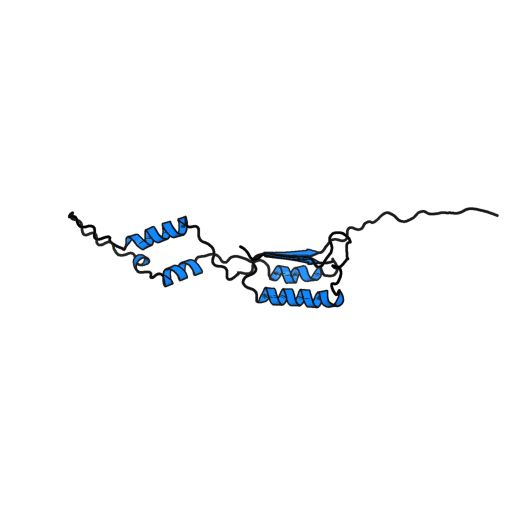4.09 102 HIS A N 1
ATOM 807 C CA . HIS A 1 102 ? -29.411 6.929 50.287 1.00 44.09 102 HIS A CA 1
ATOM 808 C C . HIS A 1 102 ? -29.515 6.027 49.055 1.00 44.09 102 HIS A C 1
ATOM 810 O O . HIS A 1 102 ? -28.522 5.763 48.383 1.00 44.09 102 HIS A O 1
ATOM 816 N N . LYS A 1 103 ? -30.712 5.505 48.761 1.00 46.44 103 LYS A N 1
ATOM 817 C CA . LYS A 1 103 ? -30.968 4.807 47.495 1.00 46.44 103 LYS A CA 1
ATOM 818 C C . LYS A 1 103 ? -31.090 5.852 46.388 1.00 46.44 103 LYS A C 1
ATOM 820 O O . LYS A 1 103 ? -32.184 6.160 45.934 1.00 46.44 103 LYS A O 1
ATOM 825 N N . ILE A 1 104 ? -29.961 6.412 45.969 1.00 45.75 104 ILE A N 1
ATOM 826 C CA . ILE A 1 104 ? -29.837 6.880 44.595 1.00 45.75 104 ILE A CA 1
ATOM 827 C C . ILE A 1 104 ? -29.610 5.590 43.823 1.00 45.75 104 ILE A C 1
ATOM 829 O O . ILE A 1 104 ? -28.510 5.045 43.854 1.00 45.75 104 ILE A O 1
ATOM 833 N N . SER A 1 105 ? -30.662 5.025 43.227 1.00 51.47 105 SER A N 1
ATOM 834 C CA . SER A 1 105 ? -30.447 4.020 42.190 1.00 51.47 105 SER A CA 1
ATOM 835 C C . SER A 1 105 ? -29.542 4.700 41.166 1.00 51.47 105 SER A C 1
ATOM 837 O O . SER A 1 105 ? -29.987 5.698 40.586 1.00 51.47 105 SER A O 1
ATOM 839 N N . PRO A 1 106 ? -28.291 4.256 40.958 1.00 54.53 106 PRO A N 1
ATOM 840 C CA . PRO A 1 106 ? -27.545 4.765 39.831 1.00 54.53 106 PRO A CA 1
ATOM 841 C C . PRO A 1 106 ? -28.404 4.361 38.644 1.00 54.53 106 PRO A C 1
ATOM 843 O O . PRO A 1 106 ? -28.653 3.170 38.446 1.00 54.53 106 PRO A O 1
ATOM 846 N N . SER A 1 107 ? -28.963 5.330 37.919 1.00 51.41 107 SER A N 1
ATOM 847 C CA . SER A 1 107 ? -29.542 5.034 36.620 1.00 51.41 107 SER A CA 1
ATOM 848 C C . SER A 1 107 ? -28.402 4.388 35.849 1.00 51.41 107 SER A C 1
ATOM 850 O O . SER A 1 107 ? -27.443 5.079 35.503 1.00 51.41 107 SER A O 1
ATOM 852 N N . LEU A 1 108 ? -28.423 3.058 35.727 1.00 57.50 108 LEU A N 1
ATOM 853 C CA . LEU A 1 108 ? -27.369 2.312 35.058 1.00 57.50 108 LEU A CA 1
ATOM 854 C C . LEU A 1 108 ? -27.230 2.955 33.690 1.00 57.50 108 LEU A C 1
ATOM 856 O O . LEU A 1 108 ? -28.166 2.889 32.887 1.00 57.50 108 LEU A O 1
ATOM 860 N N . SER A 1 109 ? -26.111 3.648 33.470 1.00 64.31 109 SER A N 1
ATOM 861 C CA . SER A 1 109 ? -25.889 4.293 32.190 1.00 64.31 109 SER A CA 1
ATOM 862 C C . SER A 1 109 ? -25.985 3.190 31.128 1.00 64.31 109 SER A C 1
ATOM 864 O O . SER A 1 109 ? -25.551 2.059 31.379 1.00 64.31 109 SER A O 1
ATOM 866 N N . PRO A 1 110 ? -26.591 3.448 29.959 1.00 66.00 110 PRO A N 1
ATOM 867 C CA . PRO A 1 110 ? -26.712 2.437 28.907 1.00 66.00 110 PRO A CA 1
ATOM 868 C C . PRO A 1 110 ? -25.359 1.797 28.553 1.00 66.00 110 PRO A C 1
ATOM 870 O O . PRO A 1 110 ? -25.289 0.620 28.216 1.00 66.00 110 PRO A O 1
ATOM 873 N N . ILE A 1 111 ? -24.279 2.563 28.735 1.00 67.12 111 ILE A N 1
ATOM 874 C CA . ILE A 1 111 ? -22.880 2.159 28.598 1.00 67.12 111 ILE A CA 1
ATOM 875 C C . ILE A 1 111 ? -22.486 0.989 29.519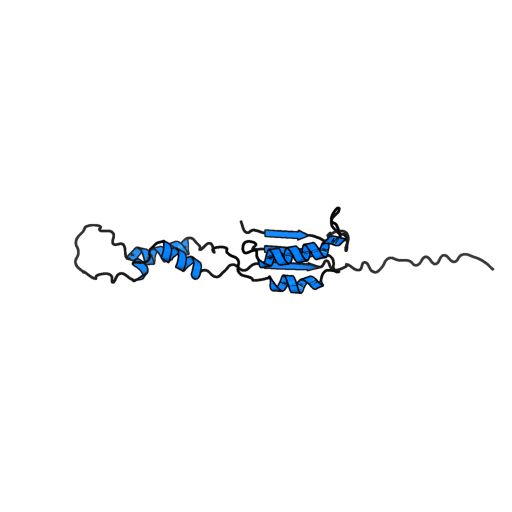 1.00 67.12 111 ILE A C 1
ATOM 877 O O . ILE A 1 111 ? -21.734 0.116 29.094 1.00 67.12 111 ILE A O 1
ATOM 881 N N . CYS A 1 112 ? -23.030 0.900 30.736 1.00 67.88 112 CYS A N 1
ATOM 882 C CA . CYS A 1 112 ? -22.753 -0.197 31.672 1.00 67.88 112 CYS A CA 1
ATOM 883 C C . CYS A 1 112 ? -23.370 -1.542 31.244 1.00 67.88 112 CYS A C 1
ATOM 885 O O . CYS A 1 112 ? -23.057 -2.572 31.840 1.00 67.88 112 CYS A O 1
ATOM 887 N N . LYS A 1 113 ? -24.258 -1.543 30.239 1.00 74.00 113 LYS A N 1
ATOM 888 C CA . LYS A 1 113 ? -24.896 -2.748 29.680 1.00 74.00 113 LYS A CA 1
ATOM 889 C C . LYS A 1 113 ? -24.179 -3.288 28.439 1.00 74.00 113 LYS A C 1
ATOM 891 O O . LYS A 1 113 ? -24.609 -4.302 27.898 1.00 74.00 113 LYS A O 1
ATOM 896 N N . LEU A 1 114 ? -23.125 -2.616 27.974 1.00 75.81 114 LEU A N 1
ATOM 897 C CA . LEU A 1 114 ? -22.378 -3.039 26.794 1.00 75.81 114 LEU A CA 1
ATOM 898 C C . LEU A 1 114 ? -21.561 -4.294 27.114 1.00 75.81 114 LEU A C 1
ATOM 900 O O . LEU A 1 114 ? -20.770 -4.318 28.060 1.00 75.81 114 LEU A O 1
ATOM 904 N N . ASP A 1 115 ? -21.748 -5.340 26.313 1.00 80.19 115 ASP A N 1
ATOM 905 C CA . ASP A 1 115 ? -20.918 -6.535 26.392 1.00 80.19 115 ASP A CA 1
ATOM 906 C C . ASP A 1 115 ? -19.531 -6.302 25.758 1.00 80.19 115 ASP A C 1
ATOM 908 O O . ASP A 1 115 ? -19.263 -5.298 25.091 1.00 80.19 115 ASP A O 1
ATOM 912 N N . ARG A 1 116 ? -18.612 -7.250 25.967 1.00 77.50 116 ARG A N 1
ATOM 913 C CA . ARG A 1 116 ? -17.234 -7.156 25.458 1.00 77.50 116 ARG A CA 1
ATOM 914 C C . ARG A 1 116 ? -17.171 -7.064 23.926 1.00 77.50 116 ARG A C 1
ATOM 916 O O . ARG A 1 116 ? -16.255 -6.425 23.411 1.00 77.50 116 ARG A O 1
ATOM 923 N N . LEU A 1 117 ? -18.103 -7.696 23.213 1.00 81.19 117 LEU A N 1
ATOM 924 C CA . LEU A 1 117 ? -18.141 -7.702 21.752 1.00 81.19 117 LEU A CA 1
ATOM 925 C C . LEU A 1 117 ? -18.586 -6.334 21.220 1.00 81.19 117 LEU A C 1
ATOM 927 O O . LEU A 1 117 ? -17.930 -5.779 20.345 1.00 81.19 117 LEU A O 1
ATOM 931 N N . MET A 1 118 ? -19.627 -5.740 21.803 1.00 80.50 118 MET A N 1
ATOM 932 C CA . MET A 1 118 ? -20.090 -4.390 21.485 1.00 80.50 118 MET A CA 1
ATOM 933 C C . MET A 1 118 ? -19.020 -3.342 21.767 1.00 80.50 118 MET A C 1
ATOM 935 O O . MET A 1 118 ? -18.790 -2.471 20.934 1.00 80.50 118 MET A O 1
ATOM 939 N N . LEU A 1 119 ? -18.313 -3.454 22.895 1.00 79.44 119 LEU A N 1
ATOM 940 C CA . LEU A 1 119 ? -17.181 -2.575 23.192 1.00 79.44 119 LEU A CA 1
ATOM 941 C C . LEU A 1 119 ? -16.062 -2.720 22.157 1.00 79.44 119 LEU A C 1
ATOM 943 O O . LEU A 1 119 ? -15.541 -1.717 21.675 1.00 79.44 119 LEU A O 1
ATOM 947 N N . SER A 1 120 ? -15.724 -3.955 21.776 1.00 76.06 120 SER A N 1
ATOM 948 C CA . SER A 1 120 ? -14.744 -4.217 20.718 1.00 76.06 120 SER A CA 1
ATOM 949 C C . SER A 1 120 ? -15.169 -3.601 19.384 1.00 76.06 120 SER A C 1
ATOM 951 O O . SER A 1 120 ? -14.337 -3.018 18.696 1.00 76.06 120 SER A O 1
ATOM 953 N N . ASN A 1 121 ? -16.456 -3.674 19.042 1.00 78.50 121 ASN A N 1
ATOM 954 C CA . ASN A 1 121 ? -16.999 -3.101 17.812 1.00 78.50 121 ASN A CA 1
ATOM 955 C C . ASN A 1 121 ? -16.999 -1.568 17.838 1.00 78.50 121 ASN A C 1
ATOM 957 O O . ASN A 1 121 ? -16.641 -0.951 16.840 1.00 78.50 121 ASN A O 1
ATOM 961 N N . ILE A 1 122 ? -17.332 -0.945 18.975 1.00 81.44 122 ILE A N 1
ATOM 962 C CA . ILE A 1 122 ? -17.248 0.513 19.150 1.00 81.44 122 ILE A CA 1
ATOM 963 C C . ILE A 1 122 ? -15.813 0.976 18.942 1.00 81.44 122 ILE A C 1
ATOM 965 O O . ILE A 1 122 ? -15.583 1.916 18.191 1.00 81.44 122 ILE A O 1
ATOM 969 N N . PHE A 1 123 ? -14.841 0.307 19.564 1.00 75.81 123 PHE A N 1
ATOM 970 C CA . PHE A 1 123 ? -13.441 0.665 19.374 1.00 75.81 123 PHE A CA 1
ATOM 971 C C . PHE A 1 123 ? -12.965 0.412 17.948 1.00 75.81 123 PHE A C 1
ATOM 973 O O . PHE A 1 123 ? -12.271 1.259 17.403 1.00 75.81 123 PHE A O 1
ATOM 980 N N . ALA A 1 124 ? -13.359 -0.696 17.319 1.00 71.69 124 ALA A N 1
ATOM 981 C CA . ALA A 1 124 ? -13.025 -0.958 15.922 1.00 71.69 124 ALA A CA 1
ATOM 982 C C . ALA A 1 124 ? -13.601 0.109 14.972 1.00 71.69 124 ALA A C 1
ATOM 984 O O . ALA A 1 124 ? -12.951 0.451 13.992 1.00 71.69 124 ALA A O 1
ATOM 985 N N . PHE A 1 125 ? -14.783 0.655 15.278 1.00 71.56 125 PHE A N 1
ATOM 986 C CA . PHE A 1 125 ? -15.456 1.663 14.456 1.00 71.56 125 PHE A CA 1
ATOM 987 C C . PHE A 1 125 ? -14.995 3.101 14.734 1.00 71.56 125 PHE A C 1
ATOM 989 O O . PHE A 1 125 ? -14.861 3.902 13.816 1.00 71.56 125 PHE A O 1
ATOM 996 N N . ALA A 1 126 ? -14.773 3.453 16.002 1.00 73.31 126 ALA A N 1
ATOM 997 C CA . ALA A 1 126 ? -14.395 4.805 16.420 1.00 73.31 126 ALA A CA 1
ATOM 998 C C . ALA A 1 126 ? -12.917 5.120 16.158 1.00 73.31 126 ALA A C 1
ATOM 1000 O O . ALA A 1 126 ? -12.501 6.276 16.214 1.00 73.31 126 ALA A O 1
ATOM 1001 N N . VAL A 1 127 ? -12.114 4.092 15.908 1.00 70.44 127 VAL A N 1
ATOM 1002 C CA . VAL A 1 127 ? -10.714 4.230 15.543 1.00 70.44 127 VAL A CA 1
ATOM 1003 C C . VAL A 1 127 ? -10.606 4.787 14.115 1.00 70.44 127 VAL A C 1
ATOM 1005 O O . VAL A 1 127 ? -11.104 4.156 13.181 1.00 70.44 127 VAL A O 1
ATOM 1008 N N . PRO A 1 128 ? -9.918 5.927 13.905 1.00 71.06 128 PRO A N 1
ATOM 1009 C CA . PRO A 1 128 ? -9.579 6.377 12.563 1.00 71.06 128 PRO A CA 1
ATOM 1010 C C . PRO A 1 128 ? -8.771 5.295 11.834 1.00 71.06 128 PRO A C 1
ATOM 1012 O O . PRO A 1 128 ? -7.839 4.739 12.429 1.00 71.06 128 PRO A O 1
ATOM 1015 N N . PRO A 1 129 ? -9.092 4.985 10.566 1.00 76.31 129 PRO A N 1
ATOM 1016 C CA . PRO A 1 129 ? -8.345 3.989 9.819 1.00 76.31 129 PRO A CA 1
ATOM 1017 C C . PRO A 1 129 ? -6.897 4.447 9.650 1.00 76.31 129 PRO A C 1
ATOM 1019 O O . PRO A 1 129 ? -6.626 5.612 9.352 1.00 76.31 129 PRO A O 1
ATOM 1022 N N . ILE A 1 130 ? -5.956 3.518 9.819 1.00 83.06 130 ILE A N 1
ATOM 1023 C CA . ILE A 1 130 ? -4.561 3.781 9.466 1.00 83.06 130 ILE A CA 1
ATOM 1024 C C . ILE A 1 130 ? -4.494 3.901 7.942 1.00 83.06 130 ILE A C 1
ATOM 1026 O O . ILE A 1 130 ? -5.101 3.110 7.219 1.00 83.06 130 ILE A O 1
ATOM 1030 N N . LEU A 1 131 ? -3.785 4.917 7.458 1.00 88.94 131 LEU A N 1
ATOM 1031 C CA . LEU A 1 131 ? -3.656 5.193 6.034 1.00 88.94 131 LEU A CA 1
ATOM 1032 C C . LEU A 1 131 ? -2.323 4.650 5.520 1.00 88.94 131 LEU A C 1
ATOM 1034 O O . LEU A 1 131 ? -1.273 4.912 6.108 1.00 88.94 131 LEU A O 1
ATOM 1038 N N . ARG A 1 132 ? -2.363 3.922 4.404 1.00 91.88 132 ARG A N 1
ATOM 1039 C CA . ARG A 1 132 ? -1.168 3.448 3.706 1.00 91.88 132 ARG A CA 1
ATOM 1040 C C . ARG A 1 132 ? -0.373 4.620 3.143 1.00 91.88 132 ARG A C 1
ATOM 1042 O O . ARG A 1 132 ? -0.937 5.514 2.517 1.00 91.88 132 ARG A O 1
ATOM 1049 N N . GLN A 1 133 ? 0.941 4.553 3.277 1.00 93.31 133 GLN A N 1
ATOM 1050 C CA . GLN A 1 133 ? 1.893 5.458 2.655 1.00 93.31 133 GLN A CA 1
ATOM 1051 C C . GLN A 1 133 ? 2.555 4.774 1.459 1.00 93.31 133 GLN A C 1
ATOM 1053 O O . GLN A 1 133 ? 3.223 3.750 1.606 1.00 93.31 133 GLN A O 1
ATOM 1058 N N . VAL A 1 134 ? 2.363 5.338 0.269 1.00 94.19 134 VAL A N 1
ATOM 1059 C CA . VAL A 1 134 ? 2.994 4.875 -0.971 1.00 94.19 134 VAL A CA 1
ATOM 1060 C C . VAL A 1 134 ? 3.846 6.005 -1.532 1.00 94.19 134 VAL A C 1
ATOM 1062 O O . VAL A 1 134 ? 3.324 7.045 -1.933 1.00 94.19 134 VAL A O 1
ATOM 1065 N N . PHE A 1 135 ? 5.155 5.782 -1.576 1.00 93.25 135 PHE A N 1
ATOM 1066 C CA . PHE A 1 135 ? 6.140 6.670 -2.175 1.00 93.25 135 PHE A CA 1
ATOM 1067 C C . PHE A 1 135 ? 6.646 6.075 -3.485 1.00 93.25 135 PHE A C 1
ATOM 1069 O O . PHE A 1 135 ? 6.902 4.874 -3.588 1.00 93.25 135 PHE A O 1
ATOM 1076 N N . PHE A 1 136 ? 6.770 6.931 -4.495 1.00 92.56 136 PHE A N 1
ATOM 1077 C CA . PHE A 1 136 ? 7.276 6.558 -5.806 1.00 92.56 136 PHE A CA 1
ATOM 1078 C C . PHE A 1 136 ? 8.305 7.587 -6.255 1.00 92.56 136 PHE A C 1
ATOM 1080 O O . PHE A 1 136 ? 8.013 8.783 -6.336 1.00 92.56 136 PHE A O 1
ATOM 1087 N N . HIS A 1 137 ? 9.508 7.115 -6.555 1.00 89.00 137 HIS A N 1
ATOM 1088 C CA . HIS A 1 137 ? 10.640 7.938 -6.939 1.00 89.00 137 H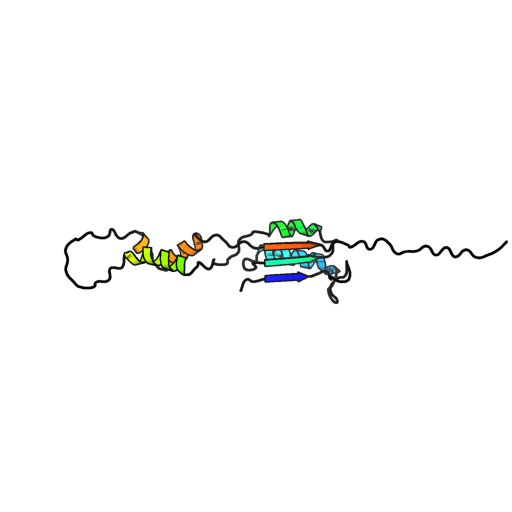IS A CA 1
ATOM 1089 C C . HIS A 1 137 ? 11.218 7.440 -8.259 1.00 89.00 137 HIS A C 1
ATOM 1091 O O . HIS A 1 137 ? 11.522 6.260 -8.419 1.00 89.00 137 HIS A O 1
ATOM 1097 N N . SER A 1 138 ? 11.414 8.358 -9.198 1.00 85.00 138 SER A N 1
ATOM 1098 C CA . SER A 1 138 ? 12.277 8.113 -10.347 1.00 85.00 138 SER A CA 1
ATOM 1099 C C . SER A 1 138 ? 13.685 8.600 -10.028 1.00 85.00 138 SER A C 1
ATOM 1101 O O . SER A 1 138 ? 13.837 9.737 -9.572 1.00 85.00 138 SER A O 1
ATOM 1103 N N . GLU A 1 139 ? 14.712 7.806 -10.316 1.00 76.81 139 GLU A N 1
ATOM 1104 C CA . GLU A 1 139 ? 16.085 8.309 -10.309 1.00 76.81 139 GLU A CA 1
ATOM 1105 C C . GLU A 1 139 ? 16.192 9.434 -11.343 1.00 76.81 139 GLU A C 1
ATOM 1107 O O . GLU A 1 139 ? 15.927 9.235 -12.531 1.00 76.81 139 GLU A O 1
ATOM 1112 N N . GLN A 1 140 ? 16.504 10.648 -10.888 1.00 58.88 140 GLN A N 1
ATOM 1113 C CA . GLN A 1 140 ? 16.841 11.742 -11.790 1.00 58.88 140 GLN A CA 1
ATOM 1114 C C . GLN A 1 140 ? 18.180 11.403 -12.442 1.00 58.88 140 GLN A C 1
ATOM 1116 O O . GLN A 1 140 ? 19.138 11.048 -11.754 1.00 58.88 140 GLN A O 1
ATOM 1121 N N . LYS A 1 141 ? 18.259 11.513 -13.772 1.00 53.25 141 LYS A N 1
ATOM 1122 C CA . LYS A 1 141 ? 19.550 11.512 -14.461 1.00 53.25 141 LYS A CA 1
ATOM 1123 C C . LYS A 1 141 ? 20.373 12.670 -13.894 1.00 53.25 141 LYS A C 1
ATOM 1125 O O . LYS A 1 141 ? 20.051 13.825 -14.157 1.00 53.25 141 LYS A O 1
ATOM 1130 N N . PHE A 1 142 ? 21.441 12.377 -13.156 1.00 43.44 142 PHE A N 1
ATOM 1131 C CA . PHE A 1 142 ? 22.545 13.323 -13.066 1.00 43.44 142 PHE A CA 1
ATOM 1132 C C . PHE A 1 142 ? 23.140 13.399 -14.471 1.00 43.44 142 PHE A C 1
ATOM 1134 O O . PHE A 1 142 ? 23.797 12.464 -14.926 1.00 43.44 142 PHE A O 1
ATOM 1141 N N . VAL A 1 143 ? 22.837 14.471 -15.200 1.00 39.06 143 VAL A N 1
ATOM 1142 C C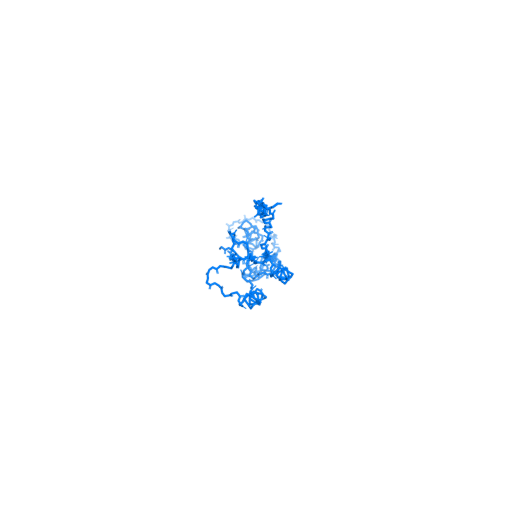A . VAL A 1 143 ? 23.550 14.794 -16.434 1.00 39.06 143 VAL A CA 1
ATOM 1143 C C . VAL A 1 143 ? 24.961 15.179 -16.002 1.00 39.06 143 VAL A C 1
ATOM 1145 O O . VAL A 1 143 ? 25.192 16.306 -15.577 1.00 39.06 143 VAL A O 1
ATOM 1148 N N . PHE A 1 144 ? 25.904 14.238 -16.065 1.00 41.81 144 PHE A N 1
ATOM 1149 C CA . PHE A 1 144 ? 27.330 14.563 -16.055 1.00 41.81 144 PHE A CA 1
ATOM 1150 C C . PHE A 1 144 ? 27.660 15.155 -17.433 1.00 41.81 144 PHE A C 1
ATOM 1152 O O . PHE A 1 144 ? 28.212 14.506 -18.314 1.00 41.81 144 PHE A O 1
ATOM 1159 N N . GLY A 1 145 ? 27.167 16.369 -17.666 1.00 44.97 145 GLY A N 1
ATOM 1160 C CA . GLY A 1 145 ? 27.430 17.143 -18.865 1.00 44.97 145 GLY A CA 1
ATOM 1161 C C . GLY A 1 145 ? 28.691 17.954 -18.642 1.00 44.97 145 GLY A C 1
ATOM 1162 O O . GLY A 1 145 ? 28.637 18.993 -17.992 1.00 44.97 145 GLY A O 1
ATOM 1163 N N . GLY A 1 146 ? 29.805 17.462 -19.174 1.00 40.53 146 GLY A N 1
ATOM 1164 C CA . GLY A 1 146 ? 31.041 18.226 -19.284 1.00 40.53 146 GLY A CA 1
ATOM 1165 C C . GLY A 1 146 ? 32.269 17.397 -18.961 1.00 40.53 146 GLY A C 1
ATOM 1166 O O . GLY A 1 146 ? 32.851 17.600 -17.907 1.00 40.53 146 GLY A O 1
ATOM 1167 N N . LEU A 1 147 ? 32.635 16.466 -19.845 1.00 48.50 147 LEU A N 1
ATOM 1168 C CA . LEU A 1 147 ? 34.022 16.039 -20.076 1.00 48.50 147 LEU A CA 1
ATOM 1169 C C . LEU A 1 147 ? 34.071 15.177 -21.352 1.00 48.50 147 LEU A C 1
ATOM 1171 O O . LEU A 1 147 ? 34.084 13.955 -21.300 1.00 48.50 147 LEU A O 1
ATOM 1175 N N . MET A 1 148 ? 34.031 15.852 -22.496 1.00 40.66 148 MET A N 1
ATOM 1176 C CA . MET A 1 148 ? 34.525 15.438 -23.818 1.00 40.66 148 MET A CA 1
ATOM 1177 C C . MET A 1 148 ? 34.644 16.756 -24.596 1.00 40.66 148 MET A C 1
ATOM 1179 O O . MET A 1 148 ? 33.747 17.584 -24.480 1.00 40.66 148 MET A O 1
ATOM 1183 N N . GLU A 1 149 ? 35.647 17.080 -25.392 1.00 45.66 149 GLU A N 1
ATOM 1184 C CA . GLU A 1 149 ? 36.909 16.464 -25.788 1.00 45.66 149 GLU A CA 1
ATOM 1185 C C . GLU A 1 149 ? 37.448 17.496 -26.791 1.00 45.66 149 GLU A C 1
ATOM 1187 O O . GLU A 1 149 ? 36.910 17.610 -27.883 1.00 45.66 149 GLU A O 1
ATOM 1192 N N . GLU A 1 150 ? 38.412 18.331 -26.404 1.00 40.16 150 GLU A N 1
ATOM 1193 C CA . GLU A 1 150 ? 39.140 19.189 -27.354 1.00 40.16 150 GLU A CA 1
ATOM 1194 C C . GLU A 1 150 ? 40.523 18.561 -27.517 1.00 40.16 150 GLU A C 1
ATOM 1196 O O . GLU A 1 150 ? 41.501 18.947 -26.878 1.00 40.16 150 GLU A O 1
ATOM 1201 N N . ALA A 1 151 ? 40.559 17.494 -28.311 1.00 48.00 151 ALA A N 1
ATOM 1202 C CA . ALA A 1 151 ? 41.777 16.971 -28.903 1.00 48.00 151 ALA A CA 1
ATOM 1203 C C . ALA A 1 151 ? 41.852 17.485 -30.346 1.00 48.00 151 ALA A C 1
ATOM 1205 O O . ALA A 1 151 ? 41.651 16.737 -31.297 1.00 48.00 151 ALA A O 1
ATOM 1206 N N . GLU A 1 152 ? 42.136 18.775 -30.513 1.00 47.06 152 GLU A N 1
ATOM 1207 C CA . GLU A 1 152 ? 42.634 19.298 -31.786 1.00 47.06 152 GLU A CA 1
ATOM 1208 C C . GLU A 1 152 ? 44.141 19.022 -31.839 1.00 47.06 152 GLU A C 1
ATOM 1210 O O . GLU A 1 152 ? 44.984 19.821 -31.430 1.00 47.06 152 GLU A O 1
ATOM 1215 N N . LEU A 1 153 ? 44.467 17.812 -32.294 1.00 47.00 153 LEU A N 1
ATOM 1216 C CA . LEU A 1 153 ? 45.781 17.455 -32.805 1.00 47.00 153 LEU A CA 1
ATOM 1217 C C . LEU A 1 153 ? 45.799 17.857 -34.287 1.00 47.00 153 LEU A C 1
ATOM 1219 O O . LEU A 1 153 ? 45.307 17.116 -35.133 1.00 47.00 153 LEU A O 1
ATOM 1223 N N . SER A 1 154 ? 46.334 19.036 -34.600 1.00 51.03 154 SER A N 1
ATOM 1224 C CA . SER A 1 154 ? 46.646 19.436 -35.977 1.00 51.03 154 SER A CA 1
ATOM 1225 C C . SER A 1 154 ? 48.134 19.759 -36.076 1.00 51.03 154 SER A C 1
ATOM 1227 O O . SER A 1 154 ? 48.537 20.919 -36.018 1.00 51.03 154 SER A O 1
ATOM 1229 N N . ASP A 1 155 ? 48.939 18.707 -36.215 1.00 50.56 155 ASP A N 1
ATOM 1230 C CA . ASP A 1 155 ? 50.311 18.791 -36.716 1.00 50.56 155 ASP A CA 1
ATOM 1231 C C . ASP A 1 155 ? 50.291 18.775 -38.257 1.00 50.56 155 ASP A C 1
ATOM 1233 O O . ASP A 1 155 ? 49.729 17.861 -38.857 1.00 50.56 155 ASP A O 1
ATOM 1237 N N . GLY A 1 156 ? 50.971 19.751 -38.867 1.00 53.72 156 GLY A N 1
ATOM 1238 C CA . GLY A 1 156 ? 51.931 19.480 -39.947 1.00 53.72 156 GLY A CA 1
ATOM 1239 C C . GLY A 1 156 ? 51.491 19.540 -41.419 1.00 53.72 156 GLY A C 1
ATOM 1240 O O . GLY A 1 156 ? 50.880 18.612 -41.935 1.00 53.72 156 GLY A O 1
ATOM 1241 N N . ASP A 1 157 ? 52.021 20.573 -42.087 1.00 51.69 157 ASP A N 1
ATOM 1242 C CA . ASP A 1 157 ? 52.649 20.579 -43.425 1.00 51.69 157 ASP A CA 1
ATOM 1243 C C . ASP A 1 157 ? 51.789 20.620 -44.710 1.00 51.69 157 ASP A C 1
ATOM 1245 O O . ASP A 1 157 ? 51.246 19.613 -45.162 1.00 51.69 157 ASP A O 1
ATOM 1249 N N . TYR A 1 158 ? 51.758 21.797 -45.363 1.00 42.25 158 TYR A N 1
ATOM 1250 C CA . TYR A 1 158 ? 52.554 22.141 -46.566 1.00 42.25 158 TYR A CA 1
ATOM 1251 C C . TYR A 1 158 ? 52.609 23.662 -46.790 1.00 42.25 158 TYR A C 1
ATOM 1253 O O . TYR A 1 158 ? 51.576 24.334 -46.573 1.00 42.25 158 TYR A O 1
#

Radius of gyration: 30.85 Å; chains: 1; bounding box: 84×32×103 Å

pLDDT: mean 73.49, std 16.96, range [39.06, 95.81]

Organism: NCBI:txid29920

Foldseek 3Di:
DQAEDEAEQADPPDQPDGPPPDDPVCVVVVLVVVLVCLVPAQRHQYYAYEEAPVVVVCQVSQVVSFFDFHPDQDPDDVVVVVVLCVVLVPLPDPPPDDDDDDPPPPPNPVSVVDDPVNVVVCSSVVDDTRTHHGHYYHPDPPPPPDDDDPPPPDDDDD

Sequence (158 aa):
MPAQVRIRLANKWLPGSVPYGYDTTRYEADLNALLQMLEVNRSLEYVDVIVPTMFASYASKFARLNLQPIDRPLQLPIEVKIAFLSVVGLGKTVEVGRKRNHKISPSLSPICKLDRLMLSNIFAFAVPPILRQVFFHSEQKFVFGGLMEEAELSDGDY